Protein AF-A0A944PE47-F1 (afdb_monomer_lite)

pLDDT: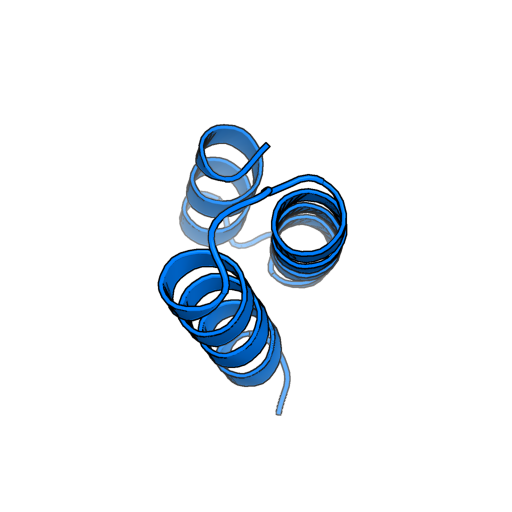 mean 93.84, std 6.39, range [61.28, 97.5]

Foldseek 3Di:
DLVVLVVCVVVVNLVVSLVVLQVVLVPDPDVVSSVVSNVSSVVSDD

Secondary structure (DSSP, 8-state):
-HHHHHHHHHHT-HHHHHHHHHHHHHH-S-HHHHHHHHHHHHHS--

Structure (mmCIF, N/CA/C/O backbone):
data_AF-A0A944PE47-F1
#
_entry.id   AF-A0A944PE47-F1
#
loop_
_atom_site.group_PDB
_atom_site.id
_atom_site.type_symbol
_atom_site.label_atom_id
_atom_site.label_alt_id
_atom_site.label_comp_id
_atom_site.label_asym_id
_atom_site.label_entity_id
_atom_site.label_seq_id
_atom_site.pdbx_PDB_ins_code
_atom_site.Cartn_x
_atom_site.Cartn_y
_atom_site.Cartn_z
_atom_site.occupancy
_atom_site.B_iso_or_equiv
_atom_site.auth_seq_id
_atom_site.auth_comp_id
_atom_site.auth_asym_id
_atom_site.auth_atom_id
_atom_site.pdbx_PDB_model_num
ATOM 1 N N . MET A 1 1 ? 0.008 2.340 -5.004 1.00 83.25 1 MET A N 1
ATOM 2 C CA . MET A 1 1 ? 0.978 3.432 -4.744 1.00 83.25 1 MET A CA 1
ATOM 3 C C . MET A 1 1 ? 1.231 3.533 -3.250 1.00 83.25 1 MET A C 1
ATOM 5 O O . MET A 1 1 ? 0.270 3.741 -2.513 1.00 83.25 1 MET A O 1
ATOM 9 N N . ALA A 1 2 ? 2.488 3.411 -2.813 1.00 85.81 2 ALA A N 1
ATOM 10 C CA . ALA A 1 2 ? 2.860 3.430 -1.392 1.00 85.81 2 ALA A CA 1
ATOM 11 C C . ALA A 1 2 ? 2.473 4.742 -0.679 1.00 85.81 2 ALA A C 1
ATOM 13 O O . ALA A 1 2 ? 2.037 4.717 0.467 1.00 85.81 2 ALA A O 1
ATOM 14 N N . VAL A 1 3 ? 2.528 5.881 -1.381 1.00 93.44 3 VAL A N 1
ATOM 15 C CA . VAL A 1 3 ? 2.115 7.190 -0.837 1.00 93.44 3 VAL A CA 1
ATOM 16 C C . VAL A 1 3 ? 0.631 7.203 -0.457 1.00 93.44 3 VAL A C 1
ATOM 18 O O . VAL A 1 3 ? 0.283 7.614 0.644 1.00 93.44 3 VAL A O 1
ATOM 21 N N . ARG A 1 4 ? -0.252 6.700 -1.334 1.00 92.62 4 ARG A N 1
ATOM 22 C CA . ARG A 1 4 ? -1.691 6.590 -1.034 1.00 92.62 4 ARG A CA 1
ATOM 23 C C . ARG A 1 4 ? -1.934 5.691 0.177 1.00 92.62 4 ARG A C 1
ATOM 25 O O . ARG A 1 4 ? -2.762 6.030 1.013 1.00 92.62 4 ARG A O 1
ATOM 32 N N . ALA A 1 5 ? -1.211 4.576 0.263 1.00 91.75 5 ALA A N 1
ATOM 33 C CA . ALA A 1 5 ? -1.309 3.657 1.391 1.00 91.75 5 ALA A CA 1
ATOM 34 C C . ALA A 1 5 ? -0.962 4.352 2.715 1.00 91.75 5 ALA A C 1
ATOM 36 O O . ALA A 1 5 ? -1.739 4.299 3.663 1.00 91.75 5 ALA A O 1
ATOM 37 N N . HIS A 1 6 ? 0.139 5.104 2.728 1.00 91.38 6 HIS A N 1
ATOM 38 C CA . HIS A 1 6 ? 0.572 5.847 3.905 1.00 91.38 6 HIS A CA 1
ATOM 39 C C . HIS A 1 6 ? -0.417 6.949 4.326 1.00 91.38 6 HIS A C 1
ATOM 41 O O 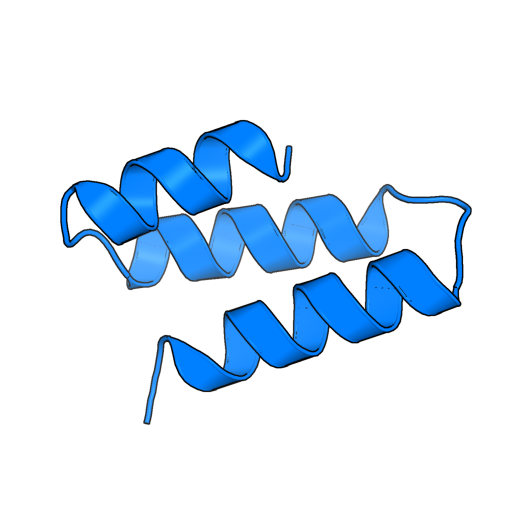. HIS A 1 6 ? -0.643 7.164 5.514 1.00 91.38 6 HIS A O 1
ATOM 47 N N . LEU A 1 7 ? -1.048 7.640 3.371 1.00 96.50 7 LEU A N 1
ATOM 48 C CA . LEU A 1 7 ? -2.056 8.662 3.682 1.00 96.50 7 LEU A CA 1
ATOM 49 C C . LEU A 1 7 ? -3.326 8.065 4.302 1.00 96.50 7 LEU A C 1
ATOM 51 O O . LEU A 1 7 ? -3.881 8.656 5.223 1.00 96.50 7 LEU A O 1
ATOM 55 N N . LEU A 1 8 ? -3.767 6.901 3.820 1.00 93.69 8 LEU A N 1
ATOM 56 C CA . LEU A 1 8 ? -4.928 6.190 4.364 1.00 93.69 8 LEU A CA 1
ATOM 57 C C . LEU A 1 8 ? -4.653 5.666 5.776 1.00 93.69 8 LEU A C 1
ATOM 59 O O . LEU A 1 8 ? -5.488 5.841 6.658 1.00 93.69 8 LEU A O 1
ATOM 63 N N . GLU A 1 9 ? -3.451 5.130 6.016 1.00 92.88 9 GLU A N 1
ATOM 64 C CA . GLU A 1 9 ? -3.000 4.728 7.355 1.00 92.88 9 GLU A CA 1
ATOM 65 C C . GLU A 1 9 ? -3.074 5.919 8.316 1.00 92.88 9 GLU A C 1
ATOM 67 O O . GLU A 1 9 ? -3.675 5.838 9.383 1.00 92.88 9 GLU A O 1
ATOM 72 N N . ARG A 1 10 ? -2.542 7.073 7.901 1.00 95.19 10 ARG A N 1
ATOM 73 C CA . ARG A 1 10 ? -2.589 8.310 8.688 1.00 95.19 10 ARG A CA 1
ATOM 74 C C . ARG A 1 10 ? -3.995 8.867 8.910 1.00 95.19 10 ARG A C 1
ATOM 76 O O . ARG A 1 10 ? -4.185 9.606 9.874 1.00 95.19 10 ARG A O 1
ATOM 83 N N . ALA A 1 11 ? -4.939 8.550 8.030 1.00 95.69 11 ALA A N 1
ATOM 84 C CA . ALA A 1 11 ? -6.346 8.913 8.160 1.00 95.69 11 ALA A CA 1
ATOM 85 C C . AL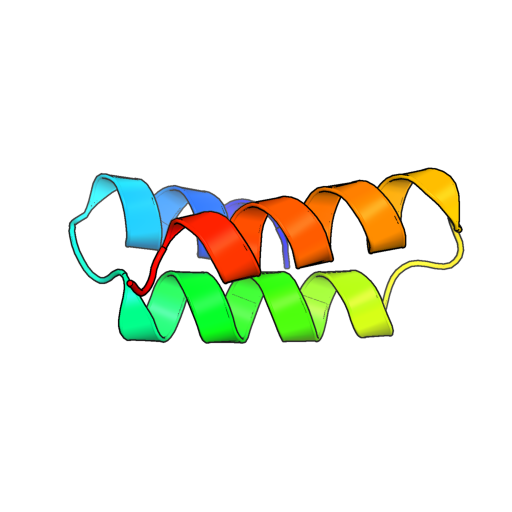A A 1 11 ? -7.146 7.917 9.025 1.00 95.69 11 ALA A C 1
ATOM 87 O O . ALA A 1 11 ? -8.305 8.188 9.327 1.00 95.69 11 ALA A O 1
ATOM 88 N N . GLY A 1 12 ? -6.541 6.793 9.431 1.00 94.44 12 GLY A N 1
ATOM 89 C CA . GLY A 1 12 ? -7.183 5.732 10.213 1.00 94.44 12 GLY A CA 1
ATOM 90 C C . GLY A 1 12 ? -7.931 4.689 9.377 1.00 94.44 12 GLY A C 1
ATOM 91 O O . GLY A 1 12 ? -8.525 3.773 9.940 1.00 94.44 12 GLY A O 1
ATOM 92 N N . ASP A 1 13 ? -7.892 4.782 8.046 1.00 95.12 13 ASP A N 1
ATOM 93 C CA . ASP A 1 13 ? -8.496 3.792 7.149 1.00 95.12 13 ASP A CA 1
ATOM 94 C C . ASP A 1 13 ? -7.497 2.659 6.864 1.00 95.12 13 ASP A C 1
ATOM 96 O O . ASP A 1 13 ? -6.840 2.599 5.818 1.00 95.12 13 ASP A O 1
ATOM 100 N N . HIS A 1 14 ? -7.326 1.782 7.855 1.00 94.38 14 HIS A N 1
ATOM 101 C CA . HIS A 1 14 ? -6.323 0.714 7.825 1.00 94.38 14 HIS A CA 1
ATOM 102 C C . HIS A 1 14 ? -6.614 -0.358 6.761 1.00 94.38 14 HIS A C 1
ATOM 104 O O . HIS A 1 14 ? -5.684 -0.867 6.136 1.00 94.38 14 HIS A O 1
ATOM 110 N N . GLU A 1 15 ? -7.887 -0.657 6.492 1.00 94.88 15 GLU A N 1
ATOM 111 C CA . GLU A 1 15 ? -8.325 -1.588 5.438 1.00 94.88 15 GLU A CA 1
ATOM 112 C C . GLU A 1 15 ? -7.916 -1.082 4.043 1.00 94.88 15 GLU A C 1
ATOM 114 O O . GLU A 1 15 ? -7.277 -1.795 3.250 1.00 94.88 15 GLU A O 1
ATOM 119 N N . ALA A 1 16 ? -8.219 0.186 3.741 1.00 94.94 16 ALA A N 1
ATOM 120 C CA . ALA A 1 16 ? -7.846 0.784 2.465 1.00 94.94 16 ALA A CA 1
ATOM 121 C C . ALA A 1 16 ? -6.325 0.978 2.353 1.00 94.94 16 ALA A C 1
ATOM 123 O O . ALA A 1 16 ? -5.755 0.789 1.269 1.00 94.94 16 ALA A O 1
ATOM 124 N N . ALA A 1 17 ? -5.655 1.314 3.459 1.00 97.12 17 ALA A N 1
ATOM 125 C CA . ALA A 1 17 ? -4.201 1.414 3.530 1.00 97.12 17 ALA A CA 1
ATOM 126 C C . ALA A 1 17 ? -3.529 0.073 3.216 1.00 97.12 17 ALA A C 1
ATOM 128 O O . ALA A 1 17 ? -2.650 0.018 2.353 1.00 97.12 17 ALA A O 1
ATOM 129 N N . ARG A 1 18 ? -3.990 -1.020 3.831 1.00 96.00 18 ARG A N 1
ATOM 130 C CA . ARG A 1 18 ? -3.491 -2.376 3.579 1.00 96.00 18 ARG A CA 1
ATOM 131 C C . ARG A 1 18 ? -3.597 -2.747 2.107 1.00 96.00 18 ARG A C 1
ATOM 133 O O . ARG A 1 18 ? -2.611 -3.158 1.499 1.00 96.00 18 ARG A O 1
ATOM 140 N N . THR A 1 19 ? -4.773 -2.556 1.516 1.00 96.88 19 THR A N 1
ATOM 141 C CA . THR A 1 19 ? -5.006 -2.861 0.096 1.00 96.88 19 THR A CA 1
ATOM 142 C C . THR A 1 19 ? -4.056 -2.067 -0.802 1.00 96.88 19 THR A C 1
ATOM 144 O O . THR A 1 19 ? -3.492 -2.596 -1.760 1.00 96.88 19 THR A O 1
ATOM 147 N N . ALA A 1 20 ? -3.822 -0.795 -0.476 1.00 97.06 20 ALA A N 1
ATOM 148 C CA . ALA A 1 20 ? -2.908 0.055 -1.226 1.00 97.06 20 ALA A CA 1
ATOM 149 C C . ALA A 1 20 ? -1.428 -0.342 -1.055 1.00 97.06 20 ALA A C 1
ATOM 151 O O . ALA A 1 20 ? -0.664 -0.184 -2.014 1.00 97.06 20 ALA A O 1
ATOM 152 N N . TYR A 1 21 ? -1.031 -0.850 0.116 1.00 97.06 21 TYR A N 1
ATOM 153 C CA . TYR A 1 21 ? 0.305 -1.399 0.364 1.00 97.06 21 TYR A CA 1
ATOM 154 C C . TYR A 1 21 ? 0.540 -2.691 -0.422 1.00 97.06 21 TYR A C 1
ATOM 156 O O . TYR A 1 21 ? 1.559 -2.792 -1.102 1.00 97.06 21 TYR A O 1
ATOM 164 N N . LEU A 1 22 ? -0.416 -3.625 -0.422 1.00 97.06 22 LEU A N 1
ATOM 165 C CA . LEU A 1 22 ? -0.330 -4.864 -1.207 1.00 97.06 22 LEU A CA 1
ATOM 166 C C . LEU A 1 22 ? -0.235 -4.575 -2.709 1.00 97.06 22 LEU A C 1
ATOM 168 O O . LEU A 1 22 ? 0.692 -5.033 -3.370 1.00 97.06 22 LEU A O 1
ATOM 172 N N . ALA A 1 23 ? -1.106 -3.706 -3.229 1.00 97.38 23 ALA A N 1
ATOM 173 C CA . ALA A 1 23 ? -1.057 -3.306 -4.634 1.00 97.38 23 ALA A CA 1
ATOM 174 C C . ALA A 1 23 ? 0.253 -2.584 -5.010 1.00 97.38 23 ALA A C 1
ATOM 176 O O . ALA A 1 23 ? 0.689 -2.640 -6.156 1.00 97.38 23 ALA A O 1
ATOM 177 N N . ALA A 1 24 ? 0.884 -1.872 -4.068 1.00 96.81 24 ALA A N 1
ATOM 178 C CA . ALA A 1 24 ? 2.202 -1.280 -4.290 1.00 96.81 24 ALA A CA 1
ATOM 179 C C . ALA A 1 24 ? 3.318 -2.337 -4.277 1.00 96.81 24 ALA A C 1
ATOM 181 O O . ALA A 1 24 ? 4.240 -2.241 -5.082 1.00 96.81 24 ALA A O 1
ATOM 182 N N . ALA A 1 25 ? 3.221 -3.342 -3.402 1.00 97.06 25 ALA A N 1
ATOM 183 C CA . ALA A 1 25 ? 4.180 -4.439 -3.321 1.00 97.06 25 ALA A CA 1
ATOM 184 C C . ALA A 1 25 ? 4.186 -5.312 -4.582 1.00 97.06 25 ALA A C 1
ATOM 186 O O . ALA A 1 25 ? 5.242 -5.786 -4.987 1.00 97.06 25 ALA A O 1
ATOM 187 N N . ASP A 1 26 ? 3.027 -5.500 -5.210 1.00 96.44 26 ASP A N 1
ATOM 188 C CA . ASP A 1 26 ? 2.910 -6.291 -6.439 1.00 96.44 26 ASP A CA 1
ATOM 189 C C . ASP A 1 26 ? 3.353 -5.516 -7.691 1.00 96.44 26 ASP A C 1
ATOM 191 O O . ASP A 1 26 ? 3.685 -6.118 -8.708 1.00 96.44 26 ASP A O 1
ATOM 195 N N . GLY A 1 27 ? 3.376 -4.181 -7.622 1.00 96.31 27 GLY A N 1
ATOM 196 C CA . GLY A 1 27 ? 3.786 -3.310 -8.725 1.00 96.31 27 GLY A CA 1
ATOM 197 C C . GLY A 1 27 ? 5.242 -2.842 -8.679 1.00 96.31 27 GLY A C 1
ATOM 198 O O . GLY A 1 27 ? 5.693 -2.212 -9.636 1.00 96.31 27 GLY A O 1
ATOM 199 N N . THR A 1 28 ? 5.976 -3.091 -7.590 1.00 94.56 28 THR A N 1
ATOM 200 C CA . THR A 1 28 ? 7.399 -2.728 -7.511 1.00 94.56 28 THR A CA 1
ATOM 201 C C . THR A 1 28 ? 8.280 -3.807 -8.137 1.00 94.56 28 THR A C 1
ATOM 203 O O . THR A 1 28 ? 8.032 -5.002 -8.004 1.00 94.56 28 THR A O 1
ATOM 206 N N . LEU A 1 29 ? 9.345 -3.371 -8.809 1.00 96.00 29 LEU A N 1
ATOM 207 C CA . LEU A 1 29 ? 10.393 -4.243 -9.347 1.00 96.00 29 LEU A CA 1
ATOM 208 C C . LEU A 1 29 ? 11.488 -4.543 -8.309 1.00 96.00 29 LEU A C 1
ATOM 210 O O . LEU A 1 29 ? 12.386 -5.342 -8.566 1.00 96.00 29 LEU A O 1
ATOM 214 N N . SER A 1 30 ? 11.443 -3.883 -7.148 1.00 96.81 30 SER A N 1
ATOM 215 C CA . SER A 1 30 ? 12.417 -4.035 -6.071 1.00 96.81 30 SER A CA 1
ATOM 216 C C . SER A 1 30 ? 11.918 -5.041 -5.040 1.00 96.81 30 SER A C 1
ATOM 218 O O . SER A 1 30 ? 10.968 -4.800 -4.298 1.00 96.81 30 SER A O 1
ATOM 220 N N . GLU A 1 31 ? 12.597 -6.178 -4.952 1.00 95.62 31 GLU A N 1
ATOM 221 C CA . GLU A 1 31 ? 12.244 -7.251 -4.023 1.00 95.62 31 GLU A CA 1
ATOM 222 C C . GLU A 1 31 ? 12.368 -6.858 -2.531 1.00 95.62 31 GLU A C 1
ATOM 224 O O . GLU A 1 31 ? 11.481 -7.208 -1.742 1.00 95.62 31 GLU A O 1
ATOM 229 N N . PRO A 1 32 ? 13.382 -6.070 -2.106 1.00 97.00 32 PRO A N 1
ATOM 230 C CA . PRO A 1 32 ? 13.413 -5.495 -0.760 1.00 97.00 32 PRO A CA 1
ATOM 231 C C . PRO A 1 32 ? 12.230 -4.562 -0.477 1.00 97.00 32 PRO A C 1
ATOM 233 O O . PRO A 1 32 ? 11.676 -4.584 0.623 1.00 97.00 32 PRO A O 1
ATOM 236 N N . GLU A 1 33 ? 11.823 -3.763 -1.465 1.00 95.75 33 GLU A N 1
ATOM 237 C CA . GLU A 1 33 ? 10.692 -2.845 -1.328 1.00 95.75 33 GLU A CA 1
ATOM 238 C C . GLU A 1 33 ? 9.370 -3.614 -1.227 1.00 95.75 33 GLU A C 1
ATOM 240 O O . GLU A 1 33 ? 8.575 -3.343 -0.329 1.00 95.75 33 GLU A O 1
ATOM 245 N N . ALA A 1 34 ? 9.165 -4.636 -2.062 1.00 97.50 34 ALA A N 1
ATOM 246 C CA . ALA A 1 34 ? 7.987 -5.498 -1.994 1.00 97.50 34 ALA A CA 1
ATOM 247 C C . ALA A 1 34 ? 7.850 -6.155 -0.613 1.00 97.50 34 ALA A C 1
ATOM 249 O O . ALA A 1 34 ? 6.759 -6.188 -0.042 1.00 97.50 34 ALA A O 1
ATOM 250 N N . ARG A 1 35 ? 8.962 -6.638 -0.038 1.00 97.38 35 ARG A N 1
ATOM 251 C CA . ARG A 1 35 ? 8.978 -7.217 1.314 1.00 97.38 35 ARG A CA 1
ATOM 252 C C . ARG A 1 35 ? 8.598 -6.191 2.378 1.00 97.38 35 ARG A C 1
ATOM 25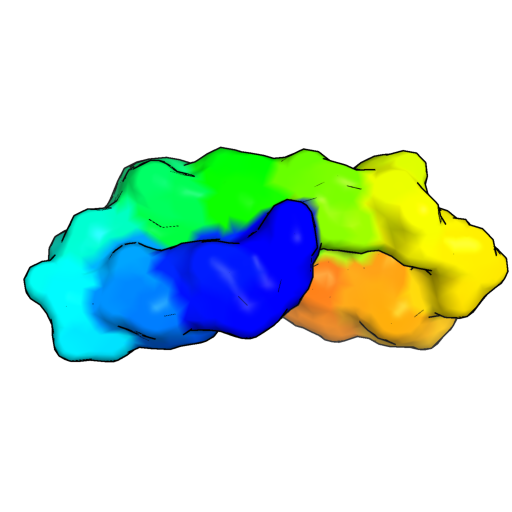4 O O . ARG A 1 35 ? 7.790 -6.504 3.248 1.00 97.38 35 ARG A O 1
ATOM 261 N N . TYR A 1 36 ? 9.152 -4.982 2.305 1.00 96.25 36 TYR A N 1
ATOM 262 C CA . TYR A 1 36 ? 8.798 -3.900 3.223 1.00 96.25 36 TYR A CA 1
ATOM 263 C C . TYR A 1 36 ? 7.304 -3.562 3.141 1.00 96.25 36 TYR A C 1
ATOM 265 O O . TYR A 1 36 ? 6.628 -3.510 4.166 1.00 96.25 36 TYR A O 1
ATOM 273 N N . LEU A 1 37 ? 6.772 -3.383 1.931 1.00 97.25 37 LEU A N 1
ATOM 274 C CA . LEU A 1 37 ? 5.374 -3.011 1.711 1.00 97.25 37 LEU A CA 1
ATOM 275 C C . LEU A 1 37 ? 4.405 -4.101 2.192 1.00 97.25 37 LEU A C 1
ATOM 277 O O . LEU A 1 37 ? 3.396 -3.772 2.815 1.00 97.25 37 LEU A O 1
ATOM 281 N N . ARG A 1 38 ? 4.726 -5.385 1.980 1.00 97.06 38 ARG A N 1
ATOM 282 C CA . ARG A 1 38 ? 3.946 -6.511 2.530 1.00 97.06 38 ARG A CA 1
ATOM 283 C C . ARG A 1 38 ? 3.990 -6.538 4.056 1.00 97.06 38 ARG A C 1
ATOM 285 O O . ARG A 1 38 ? 2.939 -6.566 4.677 1.00 97.06 38 ARG A O 1
ATOM 292 N N . GLY A 1 39 ? 5.171 -6.390 4.659 1.00 96.81 39 GLY A N 1
ATOM 293 C CA . GLY A 1 39 ? 5.297 -6.325 6.118 1.00 96.81 39 GLY A CA 1
ATOM 294 C C . GLY A 1 39 ? 4.538 -5.146 6.738 1.00 96.81 39 GLY A C 1
ATOM 295 O O . GLY A 1 39 ? 3.977 -5.273 7.820 1.00 96.81 39 GLY A O 1
ATOM 2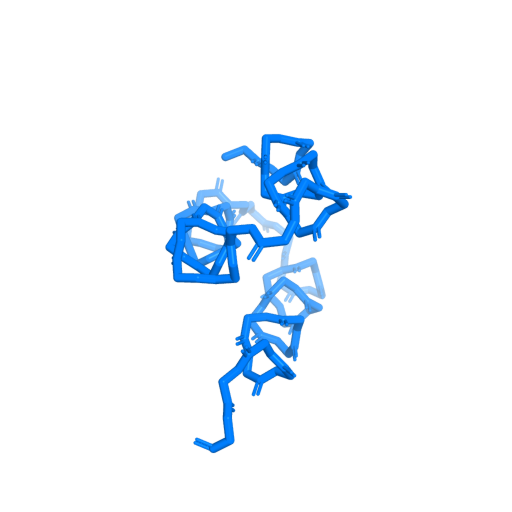96 N N . ARG A 1 40 ? 4.462 -4.002 6.044 1.00 95.25 40 ARG A N 1
ATOM 297 C CA . ARG A 1 40 ? 3.614 -2.873 6.460 1.00 95.25 40 ARG A CA 1
ATOM 298 C C . ARG A 1 40 ? 2.128 -3.210 6.353 1.00 95.25 40 ARG A C 1
ATOM 300 O O . ARG A 1 40 ? 1.386 -2.872 7.264 1.00 95.25 40 ARG A O 1
ATOM 307 N N . ALA A 1 41 ? 1.700 -3.887 5.288 1.00 96.19 41 ALA A N 1
ATOM 308 C CA . ALA A 1 41 ? 0.317 -4.345 5.146 1.00 96.19 41 ALA A CA 1
ATOM 309 C C . ALA A 1 41 ? -0.088 -5.322 6.264 1.00 96.19 41 ALA A C 1
ATOM 311 O O . ALA A 1 41 ? -1.193 -5.211 6.792 1.00 96.19 41 ALA A O 1
ATOM 312 N N . ASP A 1 42 ? 0.812 -6.224 6.653 1.00 95.81 42 ASP A N 1
ATOM 313 C CA . ASP A 1 42 ? 0.578 -7.209 7.716 1.00 95.81 42 ASP A CA 1
ATOM 314 C C . ASP A 1 42 ? 0.483 -6.568 9.112 1.00 95.81 42 ASP A C 1
ATOM 316 O O . ASP A 1 42 ? -0.170 -7.109 9.990 1.00 95.81 42 ASP A O 1
ATOM 320 N N . GLN A 1 43 ? 1.084 -5.392 9.331 1.00 93.88 43 GLN A N 1
ATOM 321 C CA . GLN A 1 43 ? 0.988 -4.657 10.604 1.00 93.88 43 GLN A CA 1
ATOM 322 C C . GLN A 1 43 ? -0.334 -3.893 10.783 1.00 93.88 43 GLN A C 1
ATOM 324 O O . GLN A 1 43 ? -0.634 -3.451 11.891 1.00 93.88 43 GLN A O 1
ATOM 329 N N . LEU A 1 44 ? -1.093 -3.673 9.705 1.00 91.44 44 LEU A N 1
ATOM 330 C CA . LEU A 1 44 ? -2.3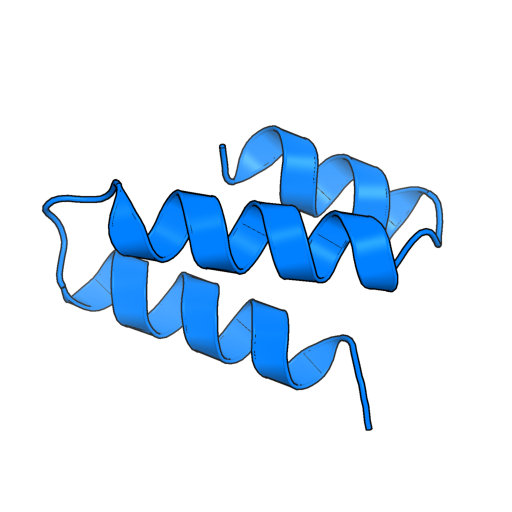00 -2.838 9.724 1.00 91.44 44 LEU A CA 1
ATOM 331 C C . LEU A 1 44 ? -3.564 -3.590 10.146 1.00 91.44 44 LEU A C 1
ATOM 333 O O . LEU A 1 44 ? -4.572 -2.952 10.450 1.00 91.44 44 LEU A O 1
ATOM 337 N N . VAL A 1 45 ? -3.521 -4.921 10.166 1.00 73.81 45 VAL A N 1
ATOM 338 C CA . VAL A 1 45 ? -4.636 -5.772 10.591 1.00 73.81 45 VAL A CA 1
ATOM 339 C C . VAL A 1 45 ? -4.086 -6.802 11.577 1.00 73.81 45 VAL A C 1
ATOM 341 O O . VAL A 1 45 ? -3.028 -7.357 11.286 1.00 73.81 45 VAL A O 1
ATOM 344 N N . PRO A 1 46 ? -4.735 -7.029 12.732 1.00 61.28 46 PRO A N 1
ATOM 345 C CA . PRO A 1 46 ? -4.347 -8.096 13.653 1.00 61.28 46 PRO A CA 1
ATOM 346 C C . PRO A 1 46 ? -4.451 -9.493 13.030 1.00 61.28 46 PRO A C 1
ATOM 348 O O . PRO A 1 46 ? -5.362 -9.700 12.192 1.00 61.28 46 PRO A O 1
#

Radius of gyration: 9.48 Å; chains: 1; bounding box: 22×17×23 Å

Sequence (46 aa):
MAVRAHLLERAGDHEAARTAYLAAADGTLSEPEARYLRGRADQLVP